Protein AF-A0A198YXW5-F1 (afdb_monomer_lite)

Structure (mmCIF, N/CA/C/O backbone):
data_AF-A0A198YXW5-F1
#
_entry.id   AF-A0A198YXW5-F1
#
loop_
_atom_site.group_PDB
_atom_site.id
_atom_site.type_symbol
_atom_site.label_atom_id
_atom_site.label_alt_id
_atom_site.label_comp_id
_atom_site.label_asym_id
_atom_site.label_entity_id
_atom_site.label_seq_id
_atom_site.pdbx_PDB_ins_code
_atom_site.Cartn_x
_atom_site.Cartn_y
_atom_site.Cartn_z
_atom_site.occupancy
_atom_site.B_iso_or_equiv
_atom_site.auth_seq_id
_atom_site.auth_comp_id
_atom_site.auth_asym_id
_atom_site.auth_atom_id
_atom_site.pdbx_PDB_model_num
ATOM 1 N N . MET A 1 1 ? 34.508 4.312 -42.832 1.00 43.44 1 MET A N 1
ATOM 2 C CA . MET A 1 1 ? 34.770 3.734 -41.494 1.00 43.44 1 MET A CA 1
ATOM 3 C C . MET A 1 1 ? 33.920 4.462 -40.448 1.00 43.44 1 MET A C 1
ATOM 5 O O . MET A 1 1 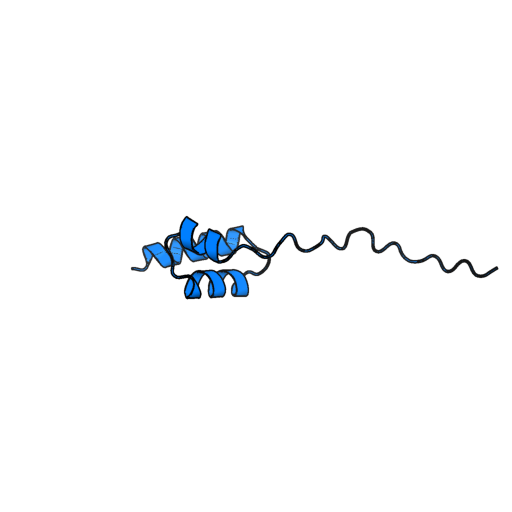? 34.399 5.394 -39.824 1.00 43.44 1 MET A O 1
ATOM 9 N N . GLN A 1 2 ? 32.636 4.118 -40.296 1.00 51.28 2 GLN A N 1
ATOM 10 C CA . GLN A 1 2 ? 31.751 4.751 -39.301 1.00 51.28 2 GLN A CA 1
ATOM 11 C C . GLN A 1 2 ? 31.492 3.762 -38.170 1.00 51.28 2 GLN A C 1
ATOM 13 O O . GLN A 1 2 ? 30.549 2.981 -38.223 1.00 51.28 2 GLN A O 1
ATOM 18 N N . ARG A 1 3 ? 32.355 3.775 -37.154 1.00 56.78 3 ARG A N 1
ATOM 19 C CA . ARG A 1 3 ? 32.142 3.009 -35.925 1.00 56.78 3 ARG A CA 1
ATOM 20 C C . ARG A 1 3 ? 31.518 3.958 -34.902 1.00 56.78 3 ARG A C 1
ATOM 22 O O . ARG A 1 3 ? 32.206 4.533 -34.066 1.00 56.78 3 ARG A O 1
ATOM 29 N N . ARG A 1 4 ? 30.208 4.197 -35.055 1.00 59.12 4 ARG A N 1
ATOM 30 C CA . ARG A 1 4 ? 29.387 4.844 -34.023 1.00 59.12 4 ARG A CA 1
ATOM 31 C C . ARG A 1 4 ? 29.398 3.890 -32.842 1.00 59.12 4 ARG A C 1
ATOM 33 O O . ARG A 1 4 ? 28.761 2.843 -32.905 1.00 59.12 4 ARG A O 1
ATOM 40 N N . GLN A 1 5 ? 30.199 4.208 -31.834 1.00 58.19 5 GLN A N 1
ATOM 41 C CA . GLN A 1 5 ? 30.194 3.473 -30.582 1.00 58.19 5 GLN A CA 1
ATOM 42 C C . GLN A 1 5 ? 28.821 3.701 -29.959 1.00 58.19 5 GLN A C 1
ATOM 44 O O . GLN A 1 5 ? 28.503 4.792 -29.488 1.00 58.19 5 GLN A O 1
ATOM 49 N N . GLN A 1 6 ? 27.963 2.694 -30.109 1.00 52.97 6 GLN A N 1
ATOM 50 C CA . GLN A 1 6 ? 26.705 2.597 -29.402 1.00 52.97 6 GLN A CA 1
ATOM 51 C C . GLN A 1 6 ? 27.068 2.609 -27.926 1.00 52.97 6 GLN A C 1
ATOM 53 O O . GLN A 1 6 ? 27.701 1.684 -27.433 1.00 52.97 6 GLN A O 1
ATOM 58 N N . ILE A 1 7 ? 26.736 3.716 -27.273 1.00 59.59 7 ILE A N 1
ATOM 59 C CA . ILE A 1 7 ? 26.797 3.880 -25.831 1.00 59.59 7 ILE A CA 1
ATOM 60 C C . ILE A 1 7 ? 26.039 2.690 -25.243 1.00 59.59 7 ILE A C 1
ATOM 62 O O . ILE A 1 7 ? 24.813 2.618 -25.361 1.00 59.59 7 ILE A O 1
ATOM 66 N N . GLU A 1 8 ? 26.786 1.738 -24.687 1.00 55.19 8 GLU A N 1
ATOM 67 C CA . GLU A 1 8 ? 26.277 0.669 -23.844 1.00 55.19 8 GLU A CA 1
ATOM 68 C C . GLU A 1 8 ? 25.488 1.332 -22.719 1.00 55.19 8 GLU A C 1
ATOM 70 O O . GLU A 1 8 ? 26.027 1.785 -21.714 1.00 55.19 8 GLU A O 1
ATOM 75 N N . GLN A 1 9 ? 24.171 1.410 -22.892 1.00 54.25 9 GLN A N 1
ATOM 76 C CA . GLN A 1 9 ? 23.238 1.612 -21.790 1.00 54.25 9 GLN A CA 1
ATOM 77 C C . GLN A 1 9 ? 23.104 0.300 -21.010 1.00 54.25 9 GLN A C 1
ATOM 79 O O . GLN A 1 9 ? 22.005 -0.198 -20.764 1.00 54.25 9 GLN A O 1
ATOM 84 N N . GLU A 1 10 ? 24.243 -0.283 -20.648 1.00 52.22 10 GLU A N 1
ATOM 85 C CA . GLU A 1 10 ? 24.315 -1.323 -19.646 1.00 52.22 10 GLU A CA 1
ATOM 86 C C . GLU A 1 10 ? 24.008 -0.648 -18.304 1.00 52.22 10 GLU A C 1
ATOM 88 O O . GLU A 1 10 ? 24.589 0.377 -17.957 1.00 52.22 10 GLU A O 1
ATOM 93 N N . THR A 1 11 ? 23.038 -1.197 -17.573 1.00 50.78 11 THR A N 1
ATOM 94 C CA . THR A 1 11 ? 22.526 -0.730 -16.268 1.00 50.78 11 THR A CA 1
ATOM 95 C C . THR A 1 11 ? 21.395 0.305 -16.249 1.00 50.78 11 THR A C 1
ATOM 97 O O . THR A 1 11 ? 21.158 0.954 -15.228 1.00 50.78 11 THR A O 1
ATOM 100 N N . ARG A 1 12 ? 20.496 0.308 -17.245 1.00 49.09 12 ARG A N 1
ATOM 101 C CA . ARG A 1 12 ? 19.083 0.467 -16.847 1.00 49.09 12 ARG A CA 1
ATOM 102 C C . ARG A 1 12 ? 18.709 -0.774 -16.043 1.00 49.09 12 ARG A C 1
ATOM 104 O O . ARG A 1 12 ? 18.264 -1.763 -16.619 1.00 49.09 12 ARG A O 1
ATOM 111 N N . LYS A 1 13 ? 18.939 -0.743 -14.720 1.00 48.81 13 LYS A N 1
ATOM 112 C CA . LYS A 1 13 ? 18.274 -1.634 -13.761 1.00 48.81 13 LYS A CA 1
ATOM 113 C C . LYS A 1 13 ? 16.821 -1.676 -14.214 1.00 48.81 13 LYS A C 1
ATOM 115 O O . LYS A 1 13 ? 16.126 -0.666 -14.103 1.00 48.81 13 LYS A O 1
ATOM 120 N N . LYS A 1 14 ? 16.394 -2.798 -14.805 1.00 50.94 14 LYS A N 1
ATOM 121 C CA . LYS A 1 14 ? 14.973 -3.086 -14.966 1.00 50.94 14 LYS A CA 1
ATOM 122 C C . LYS A 1 14 ? 14.412 -2.834 -13.581 1.00 50.94 14 LYS A C 1
ATOM 124 O O . LYS A 1 14 ? 14.895 -3.455 -12.635 1.00 50.94 14 LYS A O 1
ATOM 129 N N . ILE A 1 15 ? 13.558 -1.821 -13.457 1.00 55.94 15 ILE A N 1
AT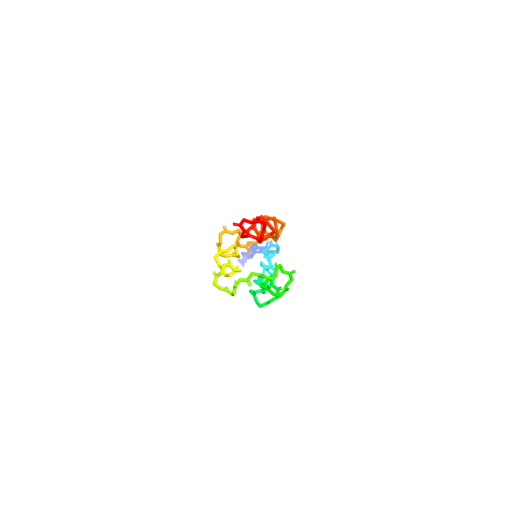OM 130 C CA . ILE A 1 15 ? 12.862 -1.520 -12.214 1.00 55.94 15 ILE A CA 1
ATOM 131 C C . ILE A 1 15 ? 12.237 -2.857 -11.846 1.00 55.94 15 ILE A C 1
ATOM 133 O O . ILE A 1 15 ? 11.394 -3.360 -12.586 1.00 55.94 15 ILE A O 1
ATOM 137 N N . SER A 1 16 ? 12.833 -3.498 -10.840 1.00 56.09 16 SER A N 1
ATOM 138 C CA . SER A 1 16 ? 12.470 -4.822 -10.358 1.00 56.09 16 SER A CA 1
ATOM 139 C C . SER A 1 16 ? 10.962 -4.863 -10.234 1.00 56.09 16 SER A C 1
ATOM 141 O O . SER A 1 16 ? 10.415 -3.856 -9.781 1.00 56.09 16 SER A O 1
ATOM 143 N N . ASP A 1 17 ? 10.350 -5.974 -10.643 1.00 58.28 17 ASP A N 1
ATOM 144 C CA . ASP A 1 17 ? 8.904 -6.168 -10.724 1.00 58.28 17 ASP A CA 1
ATOM 145 C C . ASP A 1 17 ? 8.094 -5.255 -9.792 1.00 58.28 17 ASP A C 1
ATOM 147 O O . ASP A 1 17 ? 8.410 -5.190 -8.586 1.00 58.28 17 ASP A O 1
ATOM 151 N N . PRO A 1 18 ? 7.082 -4.547 -10.342 1.00 67.88 18 PRO A N 1
ATOM 152 C CA . PRO A 1 18 ? 6.246 -3.644 -9.566 1.00 67.88 18 PRO A CA 1
ATOM 153 C C . PRO A 1 18 ? 5.797 -4.356 -8.295 1.00 67.88 18 PRO A C 1
ATOM 155 O O . PRO A 1 18 ? 5.433 -5.532 -8.327 1.00 67.88 18 PRO A O 1
ATOM 158 N N . TYR A 1 19 ? 5.919 -3.665 -7.161 1.00 72.19 19 TYR A N 1
ATOM 159 C CA . TYR A 1 19 ? 5.639 -4.280 -5.873 1.00 72.19 19 TYR A CA 1
ATOM 160 C C . TYR A 1 19 ? 4.198 -4.793 -5.877 1.00 72.19 19 TYR A C 1
ATOM 162 O O . TYR A 1 19 ? 3.276 -4.047 -6.206 1.00 72.19 19 TYR A O 1
ATOM 170 N N . ASP A 1 20 ? 4.026 -6.081 -5.596 1.00 82.88 20 ASP A N 1
ATOM 171 C CA . ASP A 1 20 ? 2.740 -6.742 -5.766 1.00 82.88 20 ASP A CA 1
ATOM 172 C C . ASP A 1 20 ? 1.737 -6.199 -4.734 1.00 82.88 20 ASP A C 1
ATOM 174 O O . ASP A 1 20 ? 1.933 -6.291 -3.517 1.00 82.88 20 ASP A O 1
ATOM 178 N N . VAL A 1 21 ? 0.667 -5.589 -5.248 1.00 86.31 21 VAL A N 1
ATOM 179 C CA . VAL A 1 21 ? -0.412 -4.983 -4.461 1.00 86.31 21 VAL A CA 1
ATOM 180 C C . VAL A 1 21 ? -1.133 -6.029 -3.623 1.00 86.31 21 VAL A C 1
ATOM 182 O O . VAL A 1 21 ? -1.447 -5.770 -2.460 1.00 86.31 21 VAL A O 1
ATOM 185 N N . ASP A 1 22 ? -1.350 -7.216 -4.185 1.00 87.62 22 ASP A N 1
ATOM 186 C CA . ASP A 1 22 ? -2.005 -8.336 -3.519 1.00 87.62 22 ASP A CA 1
ATOM 187 C C . ASP A 1 22 ? -1.139 -8.860 -2.370 1.00 87.62 22 ASP A C 1
ATOM 189 O O . ASP A 1 22 ? -1.635 -9.119 -1.269 1.00 87.62 22 ASP A O 1
ATOM 193 N N . TYR A 1 23 ? 0.171 -8.967 -2.606 1.00 86.38 23 TYR A N 1
ATOM 194 C CA . TYR A 1 23 ? 1.130 -9.3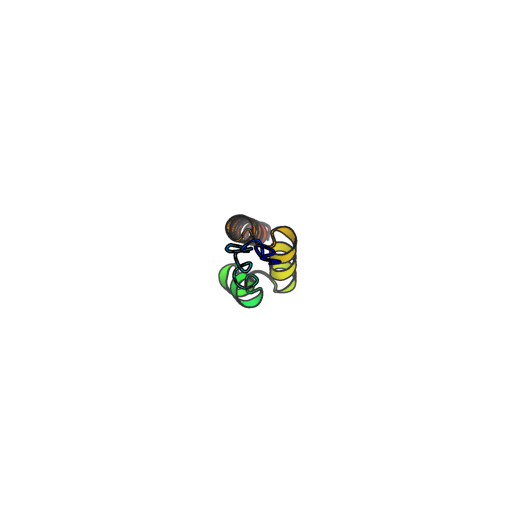55 -1.574 1.00 86.38 23 TYR A CA 1
ATOM 195 C C . TYR A 1 23 ? 1.189 -8.328 -0.439 1.00 86.38 23 TYR A C 1
ATOM 197 O O . TYR A 1 23 ? 1.116 -8.709 0.727 1.00 86.38 23 TYR A O 1
ATOM 205 N N . SER A 1 24 ? 1.273 -7.033 -0.760 1.00 85.12 24 SER A N 1
ATOM 206 C CA . SER A 1 24 ? 1.306 -5.952 0.234 1.00 85.12 24 SER A CA 1
ATOM 207 C C . SER A 1 24 ? 0.030 -5.915 1.083 1.00 85.12 24 SER A C 1
ATOM 209 O O . SER A 1 24 ? 0.104 -5.871 2.313 1.00 85.12 24 SER A O 1
ATOM 211 N N . ALA A 1 25 ? -1.141 -6.036 0.450 1.00 88.94 25 ALA A N 1
ATOM 212 C CA . ALA A 1 25 ? -2.421 -6.088 1.151 1.00 88.94 25 ALA A CA 1
ATOM 213 C C . ALA A 1 25 ? -2.500 -7.277 2.120 1.00 88.94 25 ALA A C 1
ATOM 215 O O . ALA A 1 25 ? -2.852 -7.096 3.284 1.00 88.94 25 ALA A O 1
ATOM 216 N N . LYS A 1 26 ? -2.106 -8.482 1.677 1.00 89.12 26 LYS A N 1
ATOM 217 C CA . LYS A 1 26 ? -2.100 -9.693 2.520 1.00 89.12 26 LYS A CA 1
ATOM 218 C C . LYS A 1 26 ? -1.073 -9.616 3.648 1.00 89.12 26 LYS A C 1
ATOM 220 O O . LYS A 1 26 ? -1.387 -9.986 4.774 1.00 89.12 26 LYS A O 1
ATOM 225 N N . LYS A 1 27 ? 0.134 -9.126 3.356 1.00 88.00 27 LYS A N 1
ATOM 226 C CA . LYS A 1 27 ? 1.233 -8.991 4.321 1.00 88.00 27 LYS A CA 1
ATOM 227 C C . LYS A 1 27 ? 0.867 -8.052 5.468 1.00 88.00 27 LYS A C 1
ATOM 229 O O . LYS A 1 27 ? 1.129 -8.372 6.624 1.00 88.00 27 LYS A O 1
ATOM 234 N N . HIS A 1 28 ? 0.268 -6.907 5.147 1.00 85.75 28 HIS A N 1
ATOM 235 C CA . HIS A 1 28 ? -0.021 -5.853 6.123 1.00 85.75 28 HIS A CA 1
ATOM 236 C C . HIS A 1 28 ? -1.465 -5.872 6.635 1.00 85.75 28 HIS A C 1
ATOM 238 O O . HIS A 1 28 ? -1.786 -5.158 7.578 1.00 85.75 28 HIS A O 1
ATOM 244 N N . GLY A 1 29 ? -2.337 -6.703 6.061 1.00 88.81 29 GLY A N 1
ATOM 245 C CA . GLY A 1 29 ? -3.749 -6.777 6.441 1.00 88.81 29 GLY A CA 1
ATOM 246 C C . GLY A 1 29 ? -4.533 -5.507 6.102 1.00 88.81 29 GLY A C 1
ATOM 247 O O . GLY A 1 29 ? -5.497 -5.186 6.790 1.00 88.81 29 GLY A O 1
ATOM 248 N N . ILE A 1 30 ? -4.108 -4.775 5.071 1.00 89.31 30 ILE A N 1
ATOM 249 C CA . ILE A 1 30 ? -4.751 -3.539 4.607 1.00 89.31 30 ILE A CA 1
ATOM 250 C C . ILE A 1 30 ? -5.594 -3.804 3.358 1.00 89.31 30 ILE A C 1
ATOM 252 O O . ILE A 1 30 ? -5.434 -4.822 2.681 1.00 89.31 30 ILE A O 1
ATOM 256 N N . SER A 1 31 ? -6.487 -2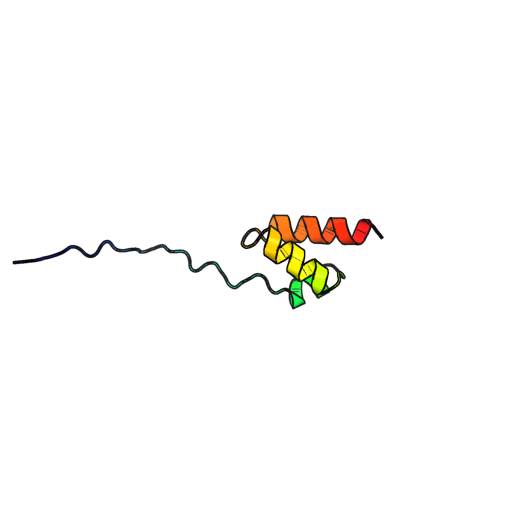.875 3.013 1.00 90.94 31 SER A N 1
ATOM 257 C CA . SER A 1 31 ? -7.286 -3.012 1.795 1.00 90.94 31 SER A CA 1
ATOM 258 C C . SER A 1 31 ? -6.406 -2.953 0.537 1.00 90.94 31 SER A C 1
ATOM 260 O O . SER A 1 31 ? -5.415 -2.222 0.490 1.00 90.94 31 SER A O 1
ATOM 262 N N . LEU A 1 32 ? -6.805 -3.655 -0.532 1.00 88.81 32 LEU A N 1
ATOM 263 C CA . LEU A 1 32 ? -6.132 -3.573 -1.840 1.00 88.81 32 LEU A CA 1
ATOM 264 C C . LEU A 1 32 ? -6.047 -2.128 -2.357 1.00 88.81 32 LEU A C 1
ATOM 266 O O . LEU A 1 32 ? -5.073 -1.748 -3.003 1.00 88.81 32 LEU A O 1
ATOM 270 N N . LYS A 1 33 ? -7.051 -1.299 -2.041 1.00 90.00 33 LYS A N 1
ATOM 271 C CA . LYS A 1 33 ? -7.087 0.116 -2.426 1.00 90.00 33 LYS A CA 1
ATOM 272 C C . LYS A 1 33 ? -6.016 0.926 -1.698 1.00 90.00 33 LYS A C 1
ATOM 274 O O . LYS A 1 33 ? -5.432 1.829 -2.295 1.00 90.00 33 LYS A O 1
ATOM 279 N N . ASP A 1 34 ? -5.766 0.623 -0.430 1.00 89.12 34 ASP A N 1
ATOM 280 C CA . ASP A 1 34 ? -4.717 1.271 0.353 1.00 89.12 34 ASP A CA 1
ATOM 281 C C . ASP A 1 34 ? -3.332 0.770 -0.040 1.00 89.12 34 ASP A C 1
ATOM 283 O O . ASP A 1 34 ? -2.443 1.585 -0.277 1.00 89.12 34 ASP A O 1
ATOM 287 N N . ALA A 1 35 ? -3.176 -0.544 -0.226 1.00 89.00 35 ALA A N 1
ATOM 288 C CA . ALA A 1 35 ? -1.944 -1.143 -0.726 1.00 89.00 35 ALA A CA 1
ATOM 289 C C . ALA A 1 35 ? -1.546 -0.541 -2.082 1.00 89.00 35 ALA A C 1
ATOM 291 O O . ALA A 1 35 ? -0.412 -0.095 -2.251 1.00 89.00 35 ALA A O 1
ATOM 292 N N . ALA A 1 36 ? -2.495 -0.424 -3.019 1.00 89.25 36 ALA A N 1
ATOM 293 C CA . ALA A 1 36 ? -2.260 0.215 -4.309 1.00 89.25 36 ALA A CA 1
ATOM 294 C C . ALA A 1 36 ? -1.870 1.690 -4.159 1.00 89.25 36 ALA A C 1
ATOM 296 O O . ALA A 1 36 ? -1.011 2.172 -4.892 1.00 89.25 36 ALA A O 1
ATOM 297 N N . ARG A 1 37 ? -2.479 2.428 -3.223 1.00 90.69 37 ARG A N 1
ATOM 298 C CA . ARG A 1 37 ? -2.155 3.843 -2.995 1.00 90.69 37 ARG A CA 1
ATOM 299 C C . ARG A 1 37 ? -0.739 4.012 -2.455 1.00 90.69 37 ARG A C 1
ATOM 301 O O . ARG A 1 37 ? -0.009 4.864 -2.945 1.00 90.69 37 ARG A O 1
ATOM 308 N N . ILE A 1 38 ? -0.352 3.173 -1.500 1.00 88.75 38 ILE A N 1
ATOM 309 C CA . ILE A 1 38 ? 0.975 3.160 -0.879 1.00 88.75 38 ILE A CA 1
ATOM 310 C C . ILE A 1 38 ? 2.050 2.781 -1.904 1.00 88.75 38 ILE A C 1
ATOM 312 O O . ILE A 1 38 ? 3.055 3.477 -2.035 1.00 88.75 38 ILE A O 1
ATOM 316 N N . ILE A 1 39 ? 1.802 1.736 -2.696 1.00 86.56 39 ILE A N 1
ATOM 317 C CA . ILE A 1 39 ? 2.712 1.311 -3.765 1.00 86.56 39 ILE A CA 1
ATOM 318 C C . ILE A 1 39 ? 2.824 2.388 -4.845 1.00 86.56 39 ILE A C 1
ATOM 320 O O . ILE A 1 39 ? 3.9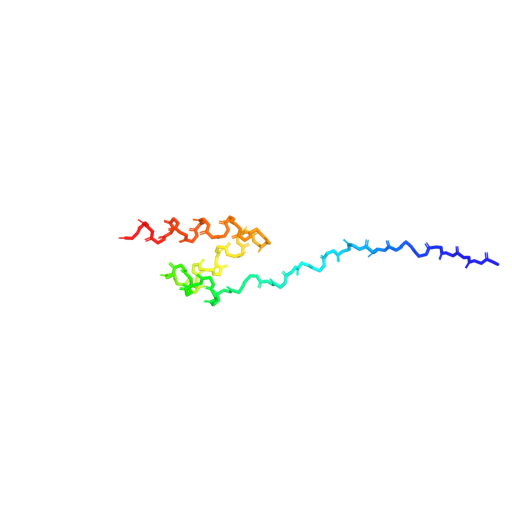21 2.673 -5.307 1.00 86.56 39 ILE A O 1
ATOM 324 N N . ASN A 1 40 ? 1.729 3.048 -5.226 1.00 87.00 40 ASN A N 1
ATOM 325 C CA . ASN A 1 40 ? 1.795 4.154 -6.186 1.00 87.00 40 ASN A CA 1
ATOM 326 C C . ASN A 1 40 ? 2.519 5.390 -5.625 1.00 87.00 40 ASN A C 1
ATOM 328 O O . ASN A 1 40 ? 3.179 6.100 -6.387 1.00 87.00 40 ASN A O 1
ATOM 332 N N . LEU A 1 41 ? 2.415 5.639 -4.315 1.00 87.75 41 LEU A N 1
ATOM 333 C CA . LEU A 1 41 ? 3.071 6.755 -3.633 1.00 87.75 41 LEU A CA 1
ATOM 334 C C . LEU A 1 41 ? 4.594 6.573 -3.575 1.00 87.75 41 LEU A C 1
ATOM 336 O O . LEU A 1 41 ? 5.335 7.506 -3.875 1.00 87.75 41 LEU A O 1
ATOM 340 N N . HIS A 1 42 ? 5.058 5.372 -3.232 1.00 85.44 42 HIS A N 1
ATOM 341 C CA . HIS A 1 42 ? 6.481 5.085 -3.025 1.00 85.44 42 HIS A CA 1
ATOM 342 C C . HIS A 1 42 ? 7.154 4.396 -4.222 1.00 85.44 42 HIS A C 1
ATOM 344 O O . HIS A 1 42 ? 8.381 4.349 -4.303 1.00 85.44 42 HIS A O 1
ATOM 350 N N . ARG A 1 43 ? 6.363 3.926 -5.195 1.00 78.69 43 ARG A N 1
ATOM 351 C CA . ARG A 1 43 ? 6.768 3.259 -6.443 1.00 78.69 43 ARG A CA 1
ATOM 352 C C . ARG A 1 43 ? 7.749 2.110 -6.210 1.00 78.69 43 ARG A C 1
ATOM 354 O O . ARG A 1 43 ? 7.346 0.975 -5.984 1.00 78.69 43 ARG A O 1
ATOM 361 N N . SER A 1 44 ? 9.039 2.417 -6.302 1.00 75.31 44 SER A N 1
ATOM 362 C CA . SER A 1 44 ? 10.143 1.464 -6.196 1.00 75.31 44 SER A CA 1
ATOM 363 C C . SER A 1 44 ? 10.643 1.294 -4.759 1.00 75.31 44 SER A C 1
ATOM 365 O O . SER A 1 44 ? 11.410 0.371 -4.488 1.00 75.31 44 SER A O 1
ATOM 367 N N . ASP A 1 45 ? 10.242 2.177 -3.843 1.00 82.62 45 ASP A N 1
ATOM 368 C CA . ASP A 1 45 ? 10.691 2.159 -2.457 1.00 82.62 45 ASP A CA 1
ATOM 369 C C . ASP A 1 45 ? 9.818 1.214 -1.617 1.00 82.62 45 ASP A C 1
ATOM 371 O O . ASP A 1 45 ? 8.769 1.580 -1.071 1.00 82.62 45 ASP A O 1
ATOM 375 N N . ARG A 1 46 ? 10.229 -0.061 -1.577 1.00 81.81 46 ARG A N 1
ATOM 376 C CA . ARG A 1 46 ? 9.517 -1.117 -0.838 1.00 81.81 46 ARG A CA 1
ATOM 377 C C . ARG A 1 46 ? 9.539 -0.890 0.673 1.00 81.81 46 ARG A C 1
ATOM 379 O O . ARG A 1 46 ? 8.536 -1.173 1.315 1.00 81.81 46 ARG A O 1
ATOM 386 N N . ASP A 1 47 ? 10.634 -0.362 1.223 1.00 86.75 47 ASP A N 1
ATOM 387 C CA . ASP A 1 47 ? 10.754 -0.111 2.668 1.00 86.75 47 ASP A CA 1
ATOM 388 C C . ASP A 1 47 ? 9.774 0.981 3.110 1.00 86.75 47 ASP A C 1
ATOM 390 O O . ASP A 1 47 ? 9.007 0.786 4.052 1.00 86.75 47 ASP A O 1
ATOM 394 N N . SER A 1 48 ? 9.708 2.089 2.363 1.00 86.69 48 SER A N 1
ATOM 395 C CA . SER A 1 48 ? 8.730 3.149 2.623 1.00 86.69 48 SER A CA 1
ATOM 396 C C . SER A 1 48 ? 7.297 2.653 2.449 1.00 86.69 48 SER A C 1
ATOM 398 O O . SER A 1 48 ? 6.439 2.976 3.268 1.00 86.69 48 SER A O 1
ATOM 400 N N . SER A 1 49 ? 7.044 1.822 1.430 1.00 87.50 49 SER A N 1
ATOM 401 C CA . SER A 1 49 ? 5.734 1.190 1.236 1.00 87.50 49 SER A CA 1
ATOM 402 C C . SER A 1 49 ? 5.336 0.333 2.440 1.00 87.50 49 SER A C 1
ATOM 404 O O . SER A 1 49 ? 4.215 0.432 2.933 1.00 87.50 49 SER A O 1
ATOM 406 N N . ASP A 1 50 ? 6.256 -0.487 2.945 1.00 87.06 50 ASP A N 1
ATOM 407 C CA . ASP A 1 50 ? 5.995 -1.366 4.082 1.00 87.06 50 ASP A CA 1
ATOM 408 C C . ASP A 1 50 ? 5.765 -0.583 5.380 1.00 87.06 50 ASP A C 1
ATOM 410 O O . ASP A 1 50 ? 4.838 -0.907 6.121 1.00 87.06 50 ASP A O 1
ATOM 414 N N . ARG A 1 51 ? 6.537 0.481 5.638 1.00 89.44 51 ARG A N 1
ATOM 415 C CA . ARG A 1 51 ? 6.314 1.353 6.805 1.00 89.44 51 ARG A CA 1
ATOM 416 C C . ARG A 1 51 ? 4.958 2.045 6.742 1.00 89.44 51 ARG A C 1
ATOM 418 O O . ARG A 1 51 ? 4.232 2.054 7.731 1.00 89.44 51 ARG A O 1
ATOM 425 N N . ALA A 1 52 ? 4.600 2.601 5.586 1.00 89.00 52 ALA A N 1
ATOM 426 C CA . ALA A 1 52 ? 3.311 3.261 5.400 1.00 89.00 52 ALA A CA 1
ATOM 427 C C . ALA A 1 52 ? 2.139 2.288 5.605 1.00 89.00 52 ALA A C 1
ATOM 429 O O . ALA A 1 52 ? 1.154 2.640 6.252 1.00 89.00 52 ALA A O 1
ATOM 430 N N . ALA A 1 53 ? 2.259 1.056 5.105 1.00 89.62 53 ALA A N 1
ATOM 431 C CA . ALA A 1 53 ? 1.252 0.017 5.294 1.00 89.62 53 ALA A CA 1
ATOM 432 C C . ALA A 1 53 ? 1.127 -0.420 6.761 1.00 89.62 53 ALA A C 1
ATOM 434 O O . ALA A 1 53 ? 0.012 -0.582 7.254 1.00 89.62 53 ALA A O 1
ATOM 435 N N . TYR A 1 54 ? 2.254 -0.536 7.469 1.00 88.94 54 TYR A N 1
ATOM 436 C CA . TYR A 1 54 ? 2.285 -0.849 8.896 1.00 88.94 54 TYR A CA 1
ATOM 437 C C . TYR A 1 54 ? 1.573 0.229 9.730 1.00 88.94 54 TYR A C 1
ATOM 439 O O . TYR A 1 54 ? 0.675 -0.078 10.508 1.00 88.94 54 TYR A O 1
ATOM 447 N N . HIS A 1 55 ? 1.896 1.506 9.503 1.00 85.12 55 HIS A N 1
ATOM 448 C CA . HIS A 1 55 ? 1.265 2.622 10.217 1.00 85.12 55 HIS A CA 1
ATOM 449 C C . HIS A 1 55 ? -0.226 2.785 9.903 1.00 85.12 55 HIS A C 1
ATOM 451 O O . HIS A 1 55 ? -0.996 3.205 10.768 1.00 85.12 55 HIS A O 1
ATOM 457 N N . LEU A 1 56 ? -0.650 2.454 8.680 1.00 82.19 56 LEU A N 1
ATOM 458 C CA . LEU A 1 56 ? -2.059 2.515 8.303 1.00 82.19 56 LEU A CA 1
ATOM 459 C C . LEU A 1 56 ? -2.904 1.508 9.093 1.00 82.19 56 LEU A C 1
ATOM 461 O O . LEU A 1 56 ? -4.019 1.838 9.489 1.00 82.19 56 LEU A O 1
ATOM 465 N N . LYS A 1 57 ? -2.369 0.307 9.345 1.00 74.56 57 LYS A N 1
ATOM 466 C CA . LYS A 1 57 ? -3.043 -0.729 10.136 1.00 74.56 57 LYS A CA 1
ATOM 467 C C . LYS A 1 57 ? -3.256 -0.298 11.590 1.00 74.56 57 LYS A C 1
ATOM 469 O O . LYS A 1 57 ? -4.339 -0.509 12.115 1.00 74.56 57 LYS A O 1
ATOM 474 N N . ASP A 1 58 ? -2.247 0.311 12.213 1.00 68.12 58 ASP A N 1
ATOM 475 C CA . ASP A 1 58 ? -2.312 0.790 13.607 1.00 68.12 58 ASP A CA 1
ATOM 476 C C . ASP A 1 58 ? -3.231 2.011 13.801 1.00 68.12 58 ASP A C 1
ATOM 478 O O . ASP A 1 58 ? -3.530 2.395 14.928 1.00 68.12 58 ASP A O 1
ATOM 482 N N . SER A 1 59 ? -3.680 2.646 12.715 1.00 62.88 59 SER A N 1
ATOM 483 C CA . SER A 1 59 ? -4.555 3.825 12.772 1.00 62.88 59 SER A CA 1
ATOM 484 C C . SER A 1 59 ? -6.057 3.483 12.828 1.00 62.88 59 SER A C 1
ATOM 486 O O . SER A 1 59 ? -6.879 4.392 12.698 1.00 62.88 59 SER A O 1
ATOM 488 N N . CYS A 1 60 ? -6.423 2.203 12.979 1.00 47.41 60 CYS A N 1
ATOM 489 C CA . CYS A 1 60 ? -7.800 1.704 13.124 1.00 47.41 60 CYS A CA 1
ATOM 490 C C . CYS A 1 60 ? -7.983 1.002 14.472 1.00 47.41 60 CYS A C 1
ATOM 492 O O . CYS A 1 60 ? -9.032 1.250 15.106 1.00 47.4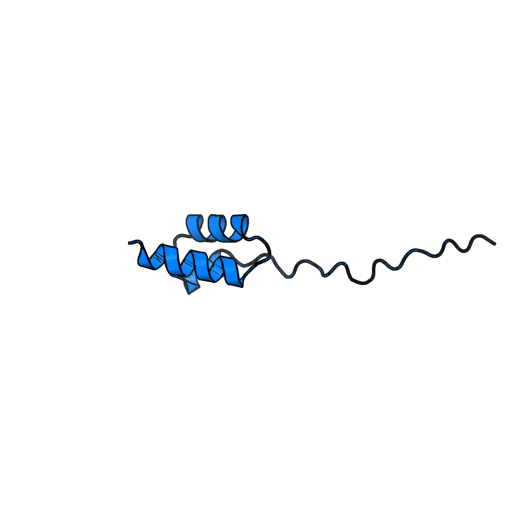1 60 CYS A O 1
#

Sequence (60 aa):
MQRRQQIEQETRKKISDPYDVDYSAKKHGISLKDAARIINLHRSDRDSSDRAAYHLKDSC

pLDDT: mean 75.3, std 15.59, range [43.44, 90.94]

Foldseek 3Di:
DDPPPDPPPPDPPPLPPQDDLVCLCVVLVHDSVLSVVLSVVCVSPVVSSNVSSNVVSVVD

Secondary structure (DSSP, 8-state):
---------TT-----SPPPHHHHHHHHT--HHHHHHHHHHHTT-HHHHHHHHHHHHHT-

Radius of gyration: 18.03 Å; chains: 1; bounding box: 43×16×55 Å